Protein AF-A0AAU9TFB8-F1 (afdb_monomer_lite)

Secondary structure (DSSP, 8-state):
--HHHHHHHHHHTT-------HHHHHHHHH---B--HHHH-EEEEEEEEEESS---------EEEEEPPPHHHHHHHHHH--S--S--TTS--EEEEETTTEEEEEE-SBSEEEEEE-TTSTT--TT-EEEEEEEE-SSSEEEEEEGGGTTSEEEEEESS--------

Radius of gyration: 19.14 Å; chains: 1; bounding box: 58×32×62 Å

Sequence (168 aa):
MLYFINILLVFSILQTVVSLNYVEEECVNTYTDDLDNDFLIGTWYEIYKFTSVHLLPSHACTSIVITKPSRTEVQKYVDAYKLDNPFSFDDNPVLLERDGRWKGMILGRKTVKFF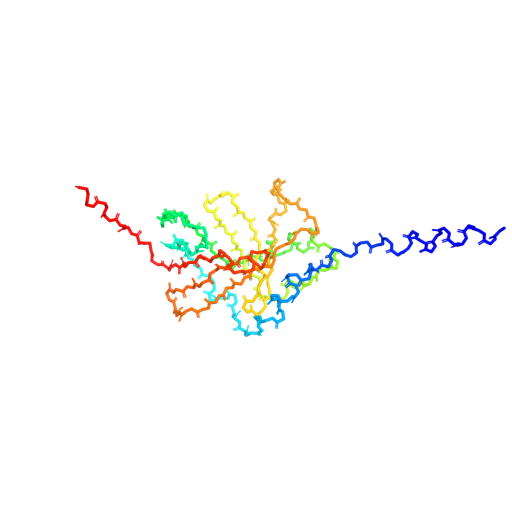IYDPDTTSYKPDFYGAKVYEKVNDDYILFQECNMRGHMKWLLSRKKIVQELKI

pLDDT: mean 83.82, std 17.13, range [35.12, 98.19]

InterPro domains:
  IPR012674 Calycin [SSF50814] (32-163)

Structure (mmCIF, N/CA/C/O backbone):
data_AF-A0AAU9TFB8-F1
#
_entry.id   AF-A0AAU9TFB8-F1
#
loop_
_atom_site.group_PDB
_atom_site.id
_atom_site.type_symbol
_atom_site.label_atom_id
_atom_site.label_alt_id
_atom_site.label_comp_id
_atom_site.label_asym_id
_atom_site.label_entity_id
_atom_site.label_seq_id
_atom_site.pdbx_PDB_ins_code
_atom_site.Cartn_x
_atom_site.Cartn_y
_atom_site.Cartn_z
_atom_site.occupancy
_atom_site.B_iso_or_equiv
_atom_site.auth_seq_id
_atom_site.auth_comp_id
_atom_site.auth_asym_id
_atom_site.auth_atom_id
_atom_site.pdbx_PDB_model_num
ATOM 1 N N . MET A 1 1 ? 43.896 -12.178 -26.719 1.00 50.62 1 MET A N 1
ATOM 2 C CA . MET A 1 1 ? 42.539 -11.735 -27.116 1.00 50.62 1 MET A CA 1
ATOM 3 C C . MET A 1 1 ? 41.391 -12.557 -26.504 1.00 50.62 1 MET A C 1
ATOM 5 O O . MET A 1 1 ? 40.274 -12.074 -26.537 1.00 50.62 1 MET A O 1
ATOM 9 N N . LEU A 1 2 ? 41.627 -13.739 -25.901 1.00 52.03 2 LEU A N 1
ATOM 10 C CA . LEU A 1 2 ? 40.574 -14.538 -25.230 1.00 52.03 2 LEU A CA 1
ATOM 11 C C . LEU A 1 2 ? 40.266 -14.139 -23.769 1.00 52.03 2 LEU A C 1
ATOM 13 O O . LEU A 1 2 ? 39.187 -14.432 -23.261 1.00 52.03 2 LEU A O 1
ATOM 17 N N . TYR A 1 3 ? 41.186 -13.452 -23.086 1.00 50.91 3 TYR A N 1
ATOM 18 C CA . TYR A 1 3 ? 41.005 -13.062 -21.679 1.00 50.91 3 TYR A CA 1
ATOM 19 C C . TYR A 1 3 ? 40.055 -11.867 -21.482 1.00 50.91 3 TYR A C 1
ATOM 21 O O . TYR A 1 3 ? 39.386 -11.782 -20.458 1.00 50.91 3 TYR A O 1
ATOM 29 N N . PHE A 1 4 ? 39.930 -10.984 -22.479 1.00 50.19 4 PHE A N 1
ATOM 30 C CA . PHE A 1 4 ? 39.037 -9.818 -22.407 1.00 50.19 4 PHE A CA 1
ATOM 31 C C . PHE A 1 4 ? 37.547 -10.195 -22.484 1.00 50.19 4 PHE A C 1
ATOM 33 O O . PHE A 1 4 ? 36.715 -9.538 -21.867 1.00 50.19 4 PHE A O 1
ATOM 40 N N . ILE A 1 5 ? 37.215 -11.284 -23.187 1.00 56.34 5 ILE A N 1
ATOM 41 C CA . ILE A 1 5 ? 35.833 -11.774 -23.328 1.00 56.34 5 ILE A CA 1
ATOM 42 C C . ILE A 1 5 ? 35.322 -12.365 -22.003 1.00 56.34 5 ILE A C 1
ATOM 44 O O . ILE A 1 5 ? 34.166 -12.164 -21.644 1.00 56.34 5 ILE A O 1
ATOM 48 N N . ASN A 1 6 ? 36.193 -13.026 -21.233 1.00 52.38 6 ASN A N 1
ATOM 49 C CA . ASN A 1 6 ? 35.824 -13.603 -19.937 1.00 52.38 6 ASN A CA 1
ATOM 50 C C . ASN A 1 6 ? 35.530 -12.532 -18.871 1.00 52.38 6 ASN A C 1
ATOM 52 O O . ASN A 1 6 ? 34.628 -12.713 -18.061 1.00 52.38 6 ASN A O 1
ATOM 56 N N . ILE A 1 7 ? 36.228 -11.392 -18.898 1.00 56.16 7 ILE A N 1
ATOM 57 C CA . ILE A 1 7 ? 35.971 -10.280 -17.966 1.00 56.16 7 ILE A CA 1
ATOM 58 C C . ILE A 1 7 ? 34.613 -9.621 -18.262 1.00 56.16 7 ILE A C 1
ATOM 60 O O . ILE A 1 7 ? 33.852 -9.347 -17.337 1.00 56.16 7 ILE A O 1
ATOM 64 N N . LEU A 1 8 ? 34.262 -9.431 -19.539 1.00 54.22 8 LEU A N 1
ATOM 65 C CA . LEU A 1 8 ? 32.954 -8.891 -19.944 1.00 54.22 8 LEU A CA 1
ATOM 66 C C . LEU A 1 8 ? 31.782 -9.819 -19.577 1.00 54.22 8 LEU A C 1
ATOM 68 O O . LEU A 1 8 ? 30.710 -9.330 -19.220 1.00 54.22 8 LEU A O 1
ATOM 72 N N . LEU A 1 9 ? 31.986 -11.140 -19.604 1.00 54.09 9 LEU A N 1
ATOM 73 C CA . LEU A 1 9 ? 30.993 -12.110 -19.131 1.00 54.09 9 LEU A CA 1
ATOM 74 C C . LEU A 1 9 ? 30.758 -11.999 -17.621 1.00 54.09 9 LEU A C 1
ATOM 76 O O . LEU A 1 9 ? 29.614 -11.982 -17.199 1.00 54.09 9 LEU A O 1
ATOM 80 N N . VAL A 1 10 ? 31.806 -11.827 -16.810 1.00 55.50 10 VAL A N 1
ATOM 81 C CA . VAL A 1 10 ? 31.662 -11.652 -15.350 1.00 55.50 10 VAL A CA 1
ATOM 82 C C . VAL A 1 10 ? 30.960 -10.333 -14.996 1.00 55.50 10 VAL A C 1
ATOM 84 O O . VAL A 1 10 ? 30.143 -10.306 -14.078 1.00 55.50 10 VAL A O 1
ATOM 87 N N . PHE A 1 11 ? 31.194 -9.254 -15.754 1.00 50.94 11 PHE A N 1
ATOM 88 C CA . PHE A 1 11 ? 30.473 -7.986 -15.565 1.00 50.94 11 PHE A CA 1
ATOM 89 C C . PHE A 1 11 ? 29.008 -8.027 -16.036 1.00 50.94 11 PHE A C 1
ATOM 91 O O . PHE A 1 11 ? 28.203 -7.240 -15.544 1.00 50.94 11 PHE A O 1
ATOM 98 N N . SER A 1 12 ? 28.630 -8.939 -16.940 1.00 49.12 12 SER A N 1
ATOM 99 C CA . SER A 1 12 ? 27.241 -9.063 -17.421 1.00 49.12 12 SER A CA 1
ATOM 100 C C . SER A 1 12 ? 26.337 -9.906 -16.513 1.00 49.12 12 SER A C 1
ATOM 102 O O . SER A 1 12 ? 25.121 -9.789 -16.614 1.00 49.12 12 SER A O 1
ATOM 104 N N . ILE A 1 13 ? 26.897 -10.670 -15.567 1.00 48.62 13 ILE A N 1
ATOM 105 C CA . ILE A 1 13 ? 26.122 -11.387 -14.526 1.00 48.62 13 ILE A CA 1
ATOM 106 C C . ILE A 1 13 ? 25.849 -10.501 -13.296 1.00 48.62 13 ILE A C 1
ATOM 108 O O . ILE A 1 13 ? 25.138 -10.899 -12.381 1.00 48.62 13 ILE A O 1
ATOM 112 N N . LEU A 1 14 ? 26.403 -9.285 -13.268 1.00 43.47 14 LEU A N 1
ATOM 113 C CA . LEU A 1 14 ? 26.211 -8.303 -12.198 1.00 43.47 14 LEU A CA 1
ATOM 114 C C . LEU A 1 14 ? 25.206 -7.209 -12.581 1.00 43.47 14 LEU A C 1
ATOM 116 O O . LEU A 1 14 ? 25.227 -6.123 -12.004 1.00 43.47 14 LEU A O 1
ATOM 120 N N . GLN A 1 15 ? 24.293 -7.480 -13.519 1.00 42.28 15 GLN A N 1
ATOM 121 C CA . GLN A 1 15 ? 23.021 -6.766 -13.489 1.00 42.28 15 GLN A CA 1
ATOM 122 C C . GLN A 1 15 ? 22.248 -7.308 -12.291 1.00 42.28 15 GLN A C 1
ATOM 124 O O . GLN A 1 15 ? 21.543 -8.308 -12.379 1.00 42.28 15 GLN A O 1
ATOM 129 N N . THR A 1 16 ? 22.457 -6.675 -11.139 1.00 39.97 16 THR A N 1
ATOM 130 C CA . THR A 1 16 ? 21.613 -6.823 -9.959 1.00 39.97 16 THR A CA 1
ATOM 131 C C . THR A 1 16 ? 20.207 -6.393 -10.345 1.00 39.97 16 THR A C 1
ATOM 133 O O . THR A 1 16 ? 19.835 -5.231 -10.204 1.00 39.97 16 THR A O 1
ATOM 136 N N . VAL A 1 17 ? 19.433 -7.335 -10.876 1.00 43.25 17 VAL A N 1
ATOM 137 C CA . VAL A 1 17 ? 17.982 -7.284 -10.789 1.00 43.25 17 VAL A CA 1
ATOM 138 C C . VAL A 1 17 ? 17.710 -7.246 -9.292 1.00 43.25 17 VAL A C 1
ATOM 140 O O . VAL A 1 17 ? 18.035 -8.199 -8.582 1.00 43.25 17 VAL A O 1
ATOM 143 N N . VAL A 1 18 ? 17.223 -6.114 -8.785 1.00 54.62 18 VAL A N 1
ATOM 144 C CA . VAL A 1 18 ? 16.745 -6.010 -7.403 1.00 54.62 18 VAL A CA 1
ATOM 145 C C . VAL A 1 18 ? 15.413 -6.754 -7.361 1.00 54.62 18 VAL A C 1
ATOM 147 O O . VAL A 1 18 ? 14.325 -6.183 -7.416 1.00 54.62 18 VAL A O 1
ATOM 150 N N . SER A 1 19 ? 15.531 -8.078 -7.390 1.00 66.25 19 SER A N 1
ATOM 151 C CA . SER A 1 19 ? 14.440 -9.009 -7.199 1.00 66.25 19 SER A CA 1
ATOM 152 C C . SER A 1 19 ? 14.025 -8.975 -5.737 1.00 66.25 19 SER A C 1
ATOM 154 O O . SER A 1 19 ? 14.835 -8.671 -4.855 1.00 66.25 19 SER A O 1
ATOM 156 N N . LEU A 1 20 ? 12.773 -9.344 -5.483 1.00 76.88 20 LEU A N 1
ATOM 157 C CA . LEU A 1 20 ? 12.311 -9.705 -4.149 1.00 76.88 20 LEU A CA 1
ATOM 158 C C . LEU A 1 20 ? 13.368 -10.570 -3.460 1.00 76.88 20 LEU A C 1
ATOM 160 O O . LEU A 1 20 ? 13.924 -11.489 -4.070 1.00 76.88 20 LEU A O 1
ATOM 164 N N . ASN A 1 21 ? 13.674 -10.268 -2.199 1.00 84.00 21 ASN A N 1
ATOM 165 C CA . ASN A 1 21 ? 14.501 -11.193 -1.438 1.00 84.00 21 ASN A CA 1
ATOM 166 C C . ASN A 1 21 ? 13.687 -12.464 -1.127 1.00 84.00 21 ASN A C 1
ATOM 168 O O . ASN A 1 21 ? 12.458 -12.445 -1.173 1.00 84.00 21 ASN A O 1
ATOM 172 N N . TYR A 1 22 ? 14.360 -13.555 -0.753 1.00 87.31 22 TYR A N 1
ATOM 173 C CA . TYR A 1 22 ? 13.705 -14.841 -0.471 1.00 87.31 22 TYR A CA 1
ATOM 174 C C . TYR A 1 22 ? 12.516 -14.729 0.505 1.00 87.31 22 TYR A C 1
ATOM 176 O O . TYR A 1 22 ? 11.499 -15.389 0.329 1.00 87.31 22 TYR A O 1
ATOM 184 N N . VAL A 1 23 ? 12.617 -13.863 1.521 1.00 88.12 23 VAL A N 1
ATOM 185 C CA . VAL A 1 23 ? 11.547 -13.661 2.513 1.00 88.12 23 VAL A CA 1
ATOM 186 C C . VAL A 1 23 ? 10.325 -13.001 1.884 1.00 88.12 23 VAL A C 1
ATOM 188 O O . VAL A 1 23 ? 9.189 -13.363 2.181 1.00 88.12 23 VAL A O 1
ATOM 191 N N . GLU A 1 24 ? 10.550 -12.006 1.035 1.00 88.88 24 GLU A N 1
ATOM 192 C CA . GLU A 1 24 ? 9.472 -11.310 0.341 1.00 88.88 24 GLU A CA 1
ATOM 193 C C . GLU A 1 24 ? 8.844 -12.193 -0.735 1.00 88.88 24 GLU A C 1
ATOM 195 O O . GLU A 1 24 ? 7.626 -12.190 -0.876 1.00 88.88 24 GLU A O 1
ATOM 200 N N . GLU A 1 25 ? 9.644 -12.991 -1.439 1.00 90.06 25 GLU A N 1
ATOM 201 C CA . GLU A 1 25 ? 9.162 -13.971 -2.411 1.00 90.06 25 GLU A CA 1
ATOM 202 C C . GLU A 1 25 ? 8.279 -15.034 -1.741 1.00 90.06 25 GLU A C 1
ATOM 204 O O . GLU A 1 25 ? 7.157 -15.282 -2.182 1.00 90.06 25 GLU A O 1
ATOM 209 N N . GLU A 1 26 ? 8.727 -15.601 -0.618 1.00 92.19 26 GLU A N 1
ATOM 210 C CA . GLU A 1 26 ? 7.931 -16.539 0.181 1.00 92.19 26 GLU A CA 1
ATOM 211 C C . GLU A 1 26 ? 6.619 -15.896 0.660 1.00 92.19 26 GLU A C 1
ATOM 213 O O . GLU A 1 26 ? 5.551 -16.505 0.569 1.00 92.19 26 GLU A O 1
ATOM 218 N N . CYS A 1 27 ? 6.666 -14.635 1.099 1.00 92.75 27 CYS A N 1
ATOM 219 C CA . CYS A 1 27 ? 5.482 -13.874 1.494 1.00 92.75 27 CYS A CA 1
ATOM 220 C C . CYS A 1 27 ? 4.493 -13.691 0.327 1.00 92.75 27 CYS A C 1
ATOM 222 O O . CYS A 1 27 ? 3.315 -14.021 0.461 1.00 92.75 27 CYS A O 1
ATOM 224 N N . VAL A 1 28 ? 4.964 -13.221 -0.833 1.00 91.75 28 VAL A N 1
ATOM 225 C CA . VAL A 1 28 ? 4.150 -13.027 -2.050 1.00 91.75 28 VAL A CA 1
ATOM 226 C C . VAL A 1 28 ? 3.507 -14.340 -2.507 1.00 91.75 28 VAL A C 1
ATOM 228 O O . VAL A 1 28 ? 2.350 -14.349 -2.928 1.00 91.75 28 VAL A O 1
ATOM 231 N N . ASN A 1 29 ? 4.232 -15.452 -2.387 1.00 92.38 29 ASN A N 1
ATOM 232 C CA . ASN A 1 29 ? 3.742 -16.780 -2.751 1.00 92.38 29 ASN A CA 1
ATOM 233 C C . ASN A 1 29 ? 2.777 -17.376 -1.716 1.00 92.38 29 ASN A C 1
ATOM 235 O O . ASN A 1 29 ? 1.963 -18.228 -2.064 1.00 92.38 29 ASN A O 1
ATOM 239 N N . THR A 1 30 ? 2.839 -16.928 -0.461 1.00 93.75 30 THR A N 1
ATOM 240 C CA . THR A 1 30 ? 1.935 -17.377 0.608 1.00 93.75 30 THR A CA 1
ATOM 241 C C . THR A 1 30 ? 0.576 -16.681 0.523 1.00 93.75 30 THR A C 1
ATOM 243 O O . THR A 1 30 ? -0.465 -17.326 0.621 1.00 93.75 30 THR A O 1
ATOM 246 N N . TYR A 1 31 ? 0.564 -15.362 0.325 1.00 92.31 31 TYR A N 1
ATOM 247 C CA . TYR A 1 31 ? -0.653 -14.544 0.344 1.00 92.31 31 TYR A CA 1
ATOM 248 C C . TYR A 1 31 ? -1.149 -14.283 -1.080 1.00 92.31 31 TYR A C 1
ATOM 250 O O . TYR A 1 31 ? -0.860 -13.249 -1.692 1.00 92.31 31 TYR A O 1
ATOM 258 N N . THR A 1 32 ? -1.890 -15.254 -1.611 1.00 92.88 32 THR A N 1
ATOM 259 C CA . THR A 1 32 ? -2.316 -15.267 -3.019 1.00 92.88 32 THR A CA 1
ATOM 260 C C . THR A 1 32 ? -3.758 -14.843 -3.256 1.00 92.88 32 THR A C 1
ATOM 262 O O . THR A 1 32 ? -4.116 -14.641 -4.415 1.00 92.88 32 THR A O 1
ATOM 265 N N . ASP A 1 33 ? -4.541 -14.667 -2.191 1.00 95.50 33 ASP A N 1
ATOM 266 C CA . ASP A 1 33 ? -5.935 -14.240 -2.279 1.00 95.50 33 ASP A CA 1
ATOM 267 C C . ASP A 1 33 ? -6.054 -12.859 -2.932 1.00 95.50 33 ASP A C 1
ATOM 269 O O . ASP A 1 33 ? -5.189 -11.995 -2.768 1.00 95.50 33 ASP A O 1
ATOM 273 N N . ASP A 1 34 ? -7.141 -12.634 -3.664 1.00 95.31 34 ASP A N 1
ATOM 274 C CA . ASP A 1 34 ? -7.421 -11.338 -4.274 1.00 95.31 34 ASP A CA 1
ATOM 275 C C . ASP A 1 34 ? -7.990 -10.353 -3.243 1.00 95.31 34 ASP A C 1
ATOM 277 O O . ASP A 1 34 ? -8.831 -10.689 -2.406 1.00 95.31 34 ASP A O 1
ATOM 281 N N . LEU A 1 35 ? -7.556 -9.096 -3.328 1.00 95.44 35 LEU A N 1
ATOM 282 C CA . LEU A 1 35 ? -8.097 -7.990 -2.546 1.00 95.44 35 LEU A CA 1
ATOM 283 C C . LEU A 1 35 ? -8.118 -6.731 -3.405 1.00 95.44 35 LEU A C 1
AT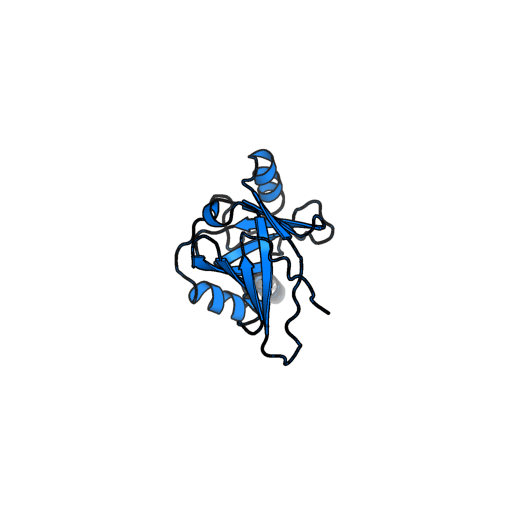OM 285 O O . LEU A 1 35 ? -7.067 -6.207 -3.755 1.00 95.44 35 LEU A O 1
ATOM 289 N N . ASP A 1 36 ? -9.294 -6.198 -3.713 1.00 95.19 36 ASP A N 1
ATOM 290 C CA . ASP A 1 36 ? -9.375 -4.951 -4.474 1.00 95.19 36 ASP A CA 1
ATOM 291 C C . ASP A 1 36 ? -8.806 -3.770 -3.663 1.00 95.19 36 ASP A C 1
ATOM 293 O O . ASP A 1 36 ? -9.136 -3.594 -2.488 1.00 95.19 36 ASP A O 1
ATOM 297 N N . ASN A 1 37 ? -7.971 -2.936 -4.285 1.00 97.06 37 ASN A N 1
ATOM 298 C CA . ASN A 1 37 ? -7.445 -1.726 -3.652 1.00 97.06 37 ASN A CA 1
ATOM 299 C C . ASN A 1 37 ? -8.546 -0.703 -3.343 1.00 97.06 37 ASN A C 1
ATOM 301 O O . ASN A 1 37 ? -8.379 0.092 -2.418 1.00 97.06 37 ASN A O 1
ATOM 305 N N . ASP A 1 38 ? -9.698 -0.768 -4.018 1.00 96.94 38 ASP A N 1
ATOM 306 C CA . ASP A 1 38 ? -10.859 0.063 -3.690 1.00 96.94 38 ASP A CA 1
ATOM 307 C C . ASP A 1 38 ? -11.361 -0.199 -2.254 1.00 96.94 38 ASP A C 1
ATOM 309 O O . ASP A 1 38 ? -11.844 0.718 -1.589 1.00 96.94 38 ASP A O 1
ATOM 313 N N . PHE A 1 39 ? -11.165 -1.409 -1.712 1.00 96.81 39 PHE A N 1
ATOM 314 C CA . PHE A 1 39 ? -11.459 -1.694 -0.304 1.00 96.81 39 PHE A CA 1
ATOM 315 C C . PHE A 1 39 ? -10.545 -0.915 0.652 1.00 96.81 39 PHE A C 1
ATOM 317 O O . PHE A 1 39 ? -10.969 -0.540 1.746 1.00 96.81 39 PHE A O 1
ATOM 324 N N . LEU A 1 40 ? -9.302 -0.640 0.258 1.00 97.25 40 LEU A N 1
ATOM 325 C CA . LEU A 1 40 ? -8.353 0.093 1.093 1.00 97.25 40 LEU A CA 1
ATOM 326 C C . LEU A 1 40 ? -8.685 1.587 1.171 1.00 97.25 40 LEU A C 1
ATOM 328 O O . LEU A 1 40 ? -8.239 2.240 2.110 1.00 97.25 40 LEU A O 1
ATOM 332 N N . ILE A 1 41 ? -9.481 2.128 0.244 1.00 97.81 41 ILE A N 1
ATOM 333 C CA . ILE A 1 41 ? -9.820 3.554 0.203 1.00 97.81 41 ILE A CA 1
ATOM 334 C C . ILE A 1 41 ? -10.522 3.992 1.499 1.00 97.81 41 ILE A C 1
ATOM 336 O O . ILE A 1 41 ? -11.405 3.313 2.035 1.00 97.81 41 ILE A O 1
ATOM 340 N N . GLY A 1 42 ? -10.121 5.158 2.002 1.00 96.69 42 GLY A N 1
ATOM 341 C CA . GLY A 1 42 ? -10.618 5.770 3.230 1.00 96.69 42 GLY A CA 1
ATOM 342 C C . GLY A 1 42 ? -9.518 5.988 4.264 1.00 96.69 42 GLY A C 1
ATOM 343 O O . GLY A 1 42 ? -8.327 5.917 3.967 1.00 96.69 42 GLY A O 1
ATOM 344 N N . THR A 1 43 ? -9.931 6.276 5.496 1.00 95.62 43 THR A N 1
ATOM 345 C CA . THR A 1 43 ? -9.012 6.498 6.615 1.00 95.62 43 THR A CA 1
ATOM 346 C C . THR A 1 43 ? -8.936 5.257 7.492 1.00 95.62 43 THR A C 1
ATOM 348 O O . THR A 1 43 ? -9.962 4.727 7.919 1.00 95.62 43 THR A O 1
ATOM 351 N N . TRP A 1 44 ? -7.713 4.841 7.795 1.00 95.19 44 TRP A N 1
ATOM 352 C CA . TRP A 1 44 ? -7.386 3.743 8.690 1.00 95.19 44 TRP A CA 1
ATOM 353 C C . TRP A 1 44 ? -6.584 4.255 9.880 1.00 95.19 44 TRP A C 1
ATOM 355 O O . TRP A 1 44 ? -5.702 5.101 9.738 1.00 95.19 44 TRP A O 1
ATOM 365 N N . TYR A 1 45 ? -6.877 3.720 11.056 1.00 92.06 45 TYR A N 1
ATOM 366 C CA . TYR A 1 45 ? -6.201 4.042 12.305 1.00 92.06 45 TYR A CA 1
ATOM 367 C C . TYR A 1 45 ? -5.487 2.804 12.830 1.00 92.06 45 TYR A C 1
ATOM 369 O O . TYR A 1 45 ? -6.105 1.747 12.947 1.00 92.06 45 TYR A O 1
ATOM 377 N N . GLU A 1 46 ? -4.210 2.939 13.173 1.00 90.81 46 GLU A N 1
ATOM 378 C CA . GLU A 1 46 ? -3.428 1.883 13.822 1.00 90.81 46 GLU A CA 1
ATOM 379 C C . GLU A 1 46 ? -3.893 1.691 15.272 1.00 90.81 46 GLU A C 1
ATOM 381 O O . GLU A 1 46 ? -3.528 2.443 16.163 1.00 90.81 46 GLU A O 1
ATOM 386 N N . ILE A 1 47 ? -4.723 0.688 15.554 1.00 88.56 47 ILE A N 1
ATOM 387 C CA . ILE A 1 47 ? -5.319 0.558 16.896 1.00 88.56 47 ILE A CA 1
ATOM 388 C C . ILE A 1 47 ? -4.564 -0.399 17.810 1.00 88.56 47 ILE A C 1
ATOM 390 O O . ILE A 1 47 ? -4.612 -0.239 19.030 1.00 88.56 47 ILE A O 1
ATOM 394 N N . TYR A 1 48 ? -3.872 -1.388 17.246 1.00 86.94 48 TYR A N 1
ATOM 395 C CA . TYR A 1 48 ? -3.141 -2.376 18.029 1.00 86.94 48 TYR A CA 1
ATOM 396 C C . TYR A 1 48 ? -1.942 -2.924 17.263 1.00 86.94 48 TYR A C 1
ATOM 398 O O . TYR A 1 48 ? -2.041 -3.194 16.066 1.00 86.94 48 TYR A O 1
ATOM 406 N N . LYS A 1 49 ? -0.830 -3.138 17.969 1.00 88.75 49 LYS A N 1
ATOM 407 C CA . LYS A 1 49 ? 0.393 -3.738 17.435 1.00 88.75 49 LYS A CA 1
ATOM 408 C C . LYS A 1 49 ? 0.629 -5.108 18.061 1.00 88.75 49 LYS A C 1
ATOM 410 O O . LYS A 1 49 ? 0.891 -5.204 19.256 1.00 88.75 49 LYS A O 1
ATOM 415 N N . PHE A 1 50 ? 0.612 -6.154 17.245 1.00 86.06 50 PHE A N 1
ATOM 416 C CA . PHE A 1 50 ? 1.064 -7.489 17.624 1.00 86.06 50 PHE A CA 1
ATOM 417 C C . PHE A 1 50 ? 2.569 -7.589 17.379 1.00 86.06 50 PHE A C 1
ATOM 419 O O . PHE A 1 50 ? 3.033 -7.332 16.269 1.00 86.06 50 PHE A O 1
ATOM 426 N N . THR A 1 51 ? 3.336 -7.941 18.407 1.00 84.44 51 THR A N 1
ATOM 427 C CA . THR A 1 51 ? 4.794 -8.092 18.328 1.00 84.44 51 THR A CA 1
ATOM 428 C C . THR A 1 51 ? 5.252 -9.254 19.203 1.00 84.44 51 THR A C 1
ATOM 430 O O . THR A 1 51 ? 4.710 -9.459 20.286 1.00 84.44 51 THR A O 1
ATOM 433 N N . SER A 1 52 ? 6.253 -10.015 18.752 1.00 72.94 52 SER A N 1
ATOM 434 C CA . SER A 1 52 ? 6.856 -11.106 19.538 1.00 72.94 52 SER A CA 1
ATOM 435 C C . SER A 1 52 ? 7.755 -10.609 20.677 1.00 72.94 52 SER A C 1
ATOM 437 O O . SER A 1 52 ? 8.073 -11.352 21.606 1.00 72.94 52 SER A O 1
ATOM 439 N N . VAL A 1 53 ? 8.182 -9.347 20.617 1.00 66.19 53 VAL A N 1
ATOM 440 C CA . VAL A 1 53 ? 8.905 -8.686 21.708 1.00 66.19 53 VAL A CA 1
ATOM 441 C C . VAL A 1 53 ? 7.882 -8.272 22.764 1.00 66.19 53 VAL A C 1
ATOM 443 O O . VAL A 1 53 ? 6.898 -7.633 22.400 1.00 66.19 53 VAL A O 1
ATOM 446 N N . HIS A 1 54 ? 8.115 -8.600 24.042 1.00 52.34 54 HIS A N 1
ATOM 447 C CA . HIS A 1 54 ? 7.274 -8.234 25.198 1.00 52.34 54 HIS A CA 1
ATOM 448 C C . HIS A 1 54 ? 7.307 -6.717 25.485 1.00 52.34 54 HIS A C 1
ATOM 450 O O . HIS A 1 54 ? 7.593 -6.270 26.593 1.00 52.34 54 HIS A O 1
ATOM 456 N N . LEU A 1 55 ? 7.074 -5.899 24.466 1.00 53.47 55 LEU A N 1
ATOM 457 C CA . LEU A 1 55 ? 6.818 -4.482 24.622 1.00 53.47 55 LEU A CA 1
ATOM 458 C C . LEU A 1 55 ? 5.334 -4.324 24.929 1.00 53.47 55 LEU A C 1
ATOM 460 O O . LEU A 1 55 ? 4.490 -4.972 24.308 1.00 53.47 55 LEU A O 1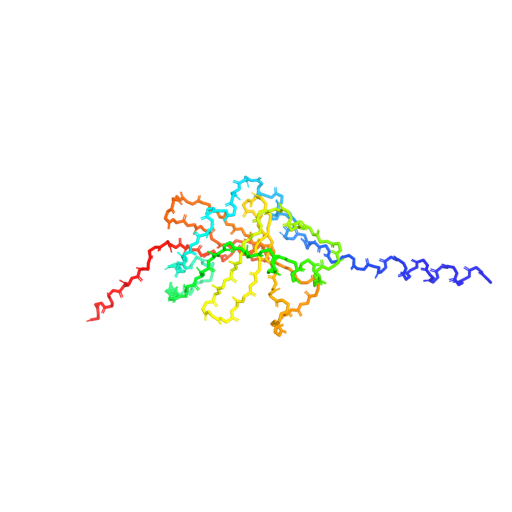
ATOM 464 N N . LEU A 1 56 ? 5.039 -3.474 25.913 1.00 53.03 56 LEU A N 1
ATOM 465 C CA . LEU A 1 56 ? 3.677 -3.092 26.265 1.00 53.03 56 LEU A CA 1
ATOM 466 C C . LEU A 1 56 ? 2.891 -2.740 24.990 1.00 53.03 56 LEU A C 1
ATOM 468 O O . LEU A 1 56 ? 3.467 -2.118 24.087 1.00 53.03 56 LEU A O 1
ATOM 472 N N . PRO A 1 57 ? 1.598 -3.104 24.906 1.00 51.44 57 PRO A N 1
ATOM 473 C CA . PRO A 1 57 ? 0.743 -2.671 23.811 1.00 51.44 57 PRO A CA 1
ATOM 474 C C . PRO A 1 57 ? 0.863 -1.155 23.667 1.00 51.44 57 PRO A C 1
ATOM 476 O O . PRO A 1 57 ? 0.519 -0.407 24.579 1.00 51.44 57 PRO A O 1
ATOM 479 N N . SER A 1 58 ? 1.416 -0.699 22.546 1.00 53.62 58 SER A N 1
ATOM 480 C CA . SER A 1 58 ? 1.470 0.724 22.233 1.00 53.62 58 SER A CA 1
ATOM 481 C C . SER A 1 58 ? 0.321 1.022 21.287 1.00 53.62 58 SER A C 1
ATOM 483 O O . SER A 1 58 ? 0.228 0.460 20.197 1.00 53.62 58 SER A O 1
ATOM 485 N N . HIS A 1 59 ? -0.581 1.890 21.730 1.00 55.47 59 HIS A N 1
ATOM 486 C CA . HIS A 1 59 ? -1.565 2.494 20.850 1.00 55.47 59 HIS A CA 1
ATOM 487 C C . HIS A 1 59 ? -0.866 3.625 20.095 1.00 55.47 59 HIS A C 1
ATOM 489 O O . HIS A 1 59 ? -0.405 4.591 20.704 1.00 55.47 59 HIS A O 1
ATOM 495 N N . ALA A 1 60 ? -0.754 3.498 18.776 1.00 60.47 60 ALA A N 1
ATOM 496 C CA . ALA A 1 60 ? -0.280 4.578 17.926 1.00 60.47 60 ALA A CA 1
ATOM 497 C C . ALA A 1 60 ? -1.505 5.287 17.350 1.00 60.47 60 ALA A C 1
ATOM 499 O O . ALA A 1 60 ? -2.218 4.729 16.535 1.00 60.47 60 ALA A O 1
ATOM 500 N N . CYS A 1 61 ? -1.773 6.535 17.733 1.00 68.19 61 CYS A N 1
ATOM 501 C CA . CYS A 1 61 ? -2.842 7.321 17.098 1.00 68.19 61 CYS A CA 1
ATOM 502 C C . CYS A 1 61 ? -2.423 7.839 15.709 1.00 68.19 61 CYS A C 1
ATOM 504 O O . CYS A 1 61 ? -2.647 9.003 15.386 1.00 68.19 61 CYS A O 1
ATOM 506 N N . THR A 1 62 ? -1.793 6.981 14.912 1.00 85.06 62 THR A N 1
ATOM 507 C CA . THR A 1 62 ? -1.372 7.264 13.547 1.00 85.06 62 THR A CA 1
ATOM 508 C C . THR A 1 62 ? -2.527 6.979 12.602 1.00 85.06 62 THR A C 1
ATOM 510 O O . THR A 1 62 ? -3.223 5.965 12.719 1.00 85.06 62 THR A O 1
ATOM 513 N N . SER A 1 63 ? -2.737 7.904 11.671 1.00 90.50 63 SER A N 1
ATOM 514 C CA . SER A 1 63 ? -3.743 7.776 10.625 1.00 90.50 63 SER A CA 1
ATOM 515 C C . SER A 1 63 ? -3.085 7.540 9.275 1.00 90.50 63 SER A C 1
ATOM 517 O O . SER A 1 63 ? -2.076 8.159 8.929 1.00 90.50 63 SER A O 1
ATOM 519 N N . ILE A 1 64 ? -3.690 6.640 8.515 1.00 94.75 64 ILE A N 1
ATOM 520 C CA . ILE A 1 64 ? -3.318 6.294 7.154 1.00 94.75 64 ILE A CA 1
ATOM 521 C C . ILE A 1 64 ? -4.516 6.653 6.285 1.00 94.75 64 ILE A C 1
ATOM 523 O O . ILE A 1 64 ? -5.598 6.093 6.447 1.00 94.75 64 ILE A O 1
ATOM 527 N N . VAL A 1 65 ? -4.335 7.608 5.387 1.00 96.31 65 VAL A N 1
ATOM 528 C CA . VAL A 1 65 ? -5.353 8.050 4.440 1.00 96.31 65 VAL A CA 1
ATOM 529 C C . VAL A 1 65 ? -5.027 7.433 3.093 1.00 96.31 65 VAL A C 1
ATOM 531 O O . VAL A 1 65 ? -3.928 7.620 2.574 1.00 96.31 65 VAL A O 1
ATOM 534 N N . ILE A 1 66 ? -5.975 6.679 2.541 1.00 97.69 66 ILE A N 1
ATOM 535 C CA . ILE A 1 66 ? -5.835 6.031 1.241 1.00 97.69 66 ILE A CA 1
ATOM 536 C C . ILE A 1 66 ? -6.873 6.602 0.281 1.00 97.69 66 ILE A C 1
ATOM 538 O O . ILE A 1 66 ? -8.071 6.598 0.573 1.00 97.69 66 ILE A O 1
ATOM 542 N N . THR A 1 67 ? -6.422 7.096 -0.867 1.00 97.81 67 THR A N 1
ATOM 543 C CA . THR A 1 67 ? -7.273 7.760 -1.861 1.00 97.81 67 THR A CA 1
ATOM 544 C C . THR A 1 67 ? -7.034 7.223 -3.264 1.00 97.81 67 THR A C 1
ATOM 546 O O . THR A 1 67 ? -6.004 6.617 -3.565 1.00 97.81 67 THR A O 1
ATOM 549 N N . LYS A 1 68 ? -8.006 7.455 -4.150 1.00 97.88 68 LYS A N 1
ATOM 550 C CA . LYS A 1 68 ? -7.856 7.148 -5.571 1.00 97.88 68 LYS A CA 1
ATOM 551 C C . LYS A 1 68 ? -6.967 8.216 -6.227 1.00 97.88 68 LYS A C 1
ATOM 553 O O . LYS A 1 68 ? -7.299 9.397 -6.106 1.00 97.88 68 LYS A O 1
ATOM 558 N N . PRO A 1 69 ? -5.867 7.845 -6.905 1.00 97.31 69 PRO A N 1
ATOM 559 C CA . PRO A 1 69 ? -5.014 8.803 -7.587 1.00 97.31 69 PRO A CA 1
ATOM 560 C C . PRO A 1 69 ? -5.737 9.439 -8.768 1.00 97.31 69 PRO A C 1
ATOM 562 O O . PRO A 1 69 ? -6.505 8.796 -9.489 1.00 97.31 69 PRO A O 1
ATOM 565 N N . SER A 1 70 ? -5.413 10.700 -9.026 1.00 96.94 70 SER A N 1
ATOM 566 C CA . SER A 1 70 ? -5.674 11.315 -10.324 1.00 96.94 70 SER A CA 1
ATOM 567 C C . SER A 1 70 ? -4.779 10.706 -11.412 1.00 96.94 70 SER A C 1
ATOM 569 O O . SER A 1 70 ? -3.701 10.173 -11.143 1.00 96.94 70 SER A O 1
ATOM 571 N N . ARG A 1 71 ? -5.178 10.843 -12.683 1.00 96.00 71 ARG A N 1
ATOM 572 C CA . ARG A 1 71 ? -4.361 10.387 -13.823 1.00 96.00 71 ARG A CA 1
ATOM 573 C C . ARG A 1 71 ? -2.972 11.033 -13.844 1.00 96.00 71 ARG A C 1
ATOM 575 O O . ARG A 1 71 ? -1.993 10.376 -14.176 1.00 96.00 71 ARG A O 1
ATOM 582 N N . THR A 1 72 ? -2.892 12.312 -13.486 1.00 96.44 72 THR A N 1
ATOM 583 C CA . THR A 1 72 ? -1.631 13.058 -13.378 1.00 96.44 72 THR A CA 1
ATOM 584 C C . THR A 1 72 ? -0.732 12.506 -12.280 1.00 96.44 72 THR A C 1
ATOM 586 O O . THR A 1 72 ? 0.476 12.420 -12.474 1.00 96.44 72 THR A O 1
ATOM 589 N N . GLU A 1 73 ? -1.310 12.086 -11.152 1.00 96.12 73 GLU A N 1
ATOM 590 C CA . GLU A 1 73 ? -0.545 11.432 -10.093 1.00 96.12 73 GLU A CA 1
ATOM 591 C C . GLU A 1 73 ? -0.037 10.071 -10.550 1.00 96.12 73 GLU A C 1
ATOM 593 O O . GLU A 1 73 ? 1.147 9.824 -10.398 1.00 96.12 73 GLU A O 1
ATOM 598 N N . VAL A 1 74 ? -0.857 9.224 -11.183 1.00 96.88 74 VAL A N 1
ATOM 599 C CA . VAL A 1 74 ? -0.365 7.940 -11.722 1.00 96.88 74 VAL A CA 1
ATOM 600 C C . VAL A 1 74 ? 0.791 8.159 -12.699 1.00 96.88 74 VAL A C 1
ATOM 602 O O . VAL A 1 74 ? 1.834 7.524 -12.559 1.00 96.88 74 VAL A O 1
ATOM 605 N N . GLN A 1 75 ? 0.648 9.104 -13.634 1.00 96.88 75 GLN A N 1
ATOM 606 C CA . GLN A 1 75 ? 1.681 9.370 -14.634 1.00 96.88 75 GLN A CA 1
ATOM 607 C C . GLN A 1 75 ? 3.012 9.785 -14.000 1.00 96.88 75 GLN A C 1
ATOM 609 O O . GLN A 1 75 ? 4.059 9.306 -14.420 1.00 96.88 75 GLN A O 1
ATOM 614 N N . LYS A 1 76 ? 2.981 10.601 -12.940 1.00 96.06 76 LYS A N 1
ATOM 615 C CA . LYS A 1 76 ? 4.187 10.975 -12.192 1.00 96.06 76 LYS A CA 1
ATOM 616 C C . LYS A 1 76 ? 4.957 9.749 -11.680 1.00 96.06 76 LYS A C 1
ATOM 618 O O . LYS A 1 76 ? 6.183 9.736 -11.747 1.00 96.06 76 LYS A O 1
ATOM 623 N N . TYR A 1 77 ? 4.267 8.730 -11.164 1.00 95.75 77 TYR A N 1
ATOM 624 C CA . TYR A 1 77 ? 4.931 7.515 -10.679 1.00 95.75 77 TYR A CA 1
ATOM 625 C C . TYR A 1 77 ? 5.425 6.642 -11.838 1.00 95.75 77 TYR A C 1
ATOM 627 O O . TYR A 1 77 ? 6.551 6.158 -11.772 1.00 95.75 77 TYR A O 1
ATOM 635 N N . VAL A 1 78 ? 4.641 6.502 -12.912 1.00 95.25 78 VAL A N 1
ATOM 636 C CA . VAL A 1 78 ? 5.054 5.794 -14.141 1.00 95.25 78 VAL A CA 1
ATOM 637 C C . VAL A 1 78 ? 6.344 6.393 -14.711 1.00 95.25 78 VAL A C 1
ATOM 639 O O . VAL A 1 78 ? 7.269 5.669 -15.075 1.00 95.25 78 VAL A O 1
ATOM 642 N N . ASP A 1 79 ? 6.440 7.722 -14.741 1.00 94.62 79 ASP A N 1
ATOM 643 C CA . ASP A 1 79 ? 7.613 8.427 -15.254 1.00 94.62 79 ASP A CA 1
ATOM 644 C C . ASP A 1 79 ? 8.839 8.283 -14.340 1.00 94.62 79 ASP A C 1
ATOM 646 O O . ASP A 1 79 ? 9.970 8.388 -14.814 1.00 94.62 79 ASP A O 1
ATOM 650 N N . ALA A 1 80 ? 8.644 8.046 -13.043 1.00 93.81 80 ALA A N 1
ATOM 651 C CA . ALA A 1 80 ? 9.723 7.888 -12.071 1.00 93.81 80 ALA A CA 1
ATOM 652 C C . ALA A 1 80 ? 10.248 6.438 -12.012 1.00 93.81 80 ALA A C 1
ATOM 654 O O . ALA A 1 80 ? 11.455 6.198 -12.065 1.00 93.81 80 ALA A O 1
ATOM 655 N N . TYR A 1 81 ? 9.343 5.461 -11.974 1.00 92.06 81 TYR A N 1
ATOM 656 C CA . TYR A 1 81 ? 9.633 4.039 -11.777 1.00 92.06 81 TYR A CA 1
ATOM 657 C C . TYR A 1 81 ? 9.747 3.288 -13.113 1.00 92.06 81 TYR A C 1
ATOM 659 O O . TYR A 1 81 ? 8.922 2.444 -13.448 1.00 92.06 81 TYR A O 1
ATOM 667 N N . LYS A 1 82 ? 10.794 3.598 -13.888 1.00 84.31 82 LYS A N 1
ATOM 668 C CA . LYS A 1 82 ? 11.017 3.033 -15.240 1.00 84.31 82 LYS A CA 1
ATOM 669 C C . LYS A 1 82 ? 11.717 1.671 -15.271 1.00 84.31 82 LYS A C 1
ATOM 671 O O . LYS A 1 82 ? 11.953 1.135 -16.353 1.00 84.31 82 LYS A O 1
ATOM 676 N N . LEU A 1 83 ? 12.145 1.169 -14.117 1.00 81.19 83 LEU A N 1
ATOM 677 C CA . LEU A 1 83 ? 12.835 -0.115 -14.012 1.00 81.19 83 LEU A CA 1
ATOM 678 C C . LEU A 1 83 ? 11.838 -1.272 -14.120 1.00 81.19 83 LEU A C 1
ATOM 680 O O . LEU A 1 83 ? 10.644 -1.088 -13.878 1.00 81.19 83 LEU A O 1
ATOM 684 N N . ASP A 1 84 ? 12.340 -2.456 -14.469 1.00 82.12 84 ASP A N 1
ATOM 685 C CA . ASP A 1 84 ? 11.539 -3.677 -14.424 1.00 82.12 84 ASP A CA 1
ATOM 686 C C . ASP A 1 84 ? 11.217 -3.997 -12.960 1.00 82.12 84 ASP A C 1
ATOM 688 O O . ASP A 1 84 ? 12.115 -4.230 -12.147 1.00 82.12 84 ASP A O 1
ATOM 692 N N . ASN A 1 85 ? 9.938 -3.897 -12.612 1.00 85.81 85 ASN A N 1
ATOM 693 C CA . ASN A 1 85 ? 9.442 -3.975 -11.246 1.00 85.81 85 ASN A CA 1
ATOM 694 C C . ASN A 1 85 ? 8.388 -5.087 -11.145 1.00 85.81 85 ASN A C 1
ATOM 696 O O . ASN A 1 85 ? 7.640 -5.314 -12.094 1.00 85.81 85 ASN A O 1
ATOM 700 N N . PRO A 1 86 ? 8.239 -5.741 -9.979 1.00 87.94 86 PRO A N 1
ATOM 701 C CA . PRO A 1 86 ? 7.289 -6.843 -9.796 1.00 87.94 86 PRO A CA 1
ATOM 702 C C . PRO A 1 86 ? 5.813 -6.398 -9.705 1.00 87.94 86 PRO A C 1
ATOM 704 O O . PRO A 1 86 ? 4.952 -7.184 -9.309 1.00 87.94 86 PRO A O 1
ATOM 707 N N . PHE A 1 87 ? 5.506 -5.141 -10.031 1.00 90.00 87 PHE A N 1
ATOM 708 C CA . PHE A 1 87 ? 4.184 -4.529 -9.920 1.00 90.00 87 PHE A CA 1
ATOM 709 C C . PHE A 1 87 ? 3.807 -3.790 -11.205 1.00 90.00 87 PHE A C 1
ATOM 711 O O . PHE A 1 87 ? 4.674 -3.301 -11.926 1.00 90.00 87 PHE A O 1
ATOM 718 N N . SER A 1 88 ? 2.503 -3.647 -11.454 1.00 92.88 88 SER A N 1
ATOM 719 C CA . SER A 1 88 ? 1.982 -2.849 -12.565 1.00 92.88 88 SER A CA 1
ATOM 720 C C . SER A 1 88 ? 1.171 -1.651 -12.077 1.00 92.88 88 SER A C 1
ATOM 722 O O . SER A 1 88 ? 0.367 -1.756 -11.150 1.00 92.88 88 SER A O 1
ATOM 724 N N . PHE A 1 89 ? 1.331 -0.513 -12.755 1.00 94.06 89 PHE A N 1
ATOM 725 C CA . PHE A 1 89 ? 0.495 0.677 -12.566 1.00 94.06 89 PHE A CA 1
ATOM 726 C C . PHE A 1 89 ? -0.945 0.493 -13.063 1.00 94.06 89 PHE A C 1
ATOM 728 O O . PHE A 1 89 ? -1.814 1.285 -12.705 1.00 94.06 89 PHE A O 1
ATOM 735 N N . ASP A 1 90 ? -1.217 -0.574 -13.818 1.00 92.62 90 ASP A N 1
ATOM 736 C CA . ASP A 1 90 ? -2.567 -0.956 -14.243 1.00 92.62 90 ASP A CA 1
ATOM 737 C C . ASP A 1 90 ? -3.316 -1.776 -13.170 1.00 92.62 90 ASP A C 1
ATOM 739 O O . ASP A 1 90 ? -4.493 -2.108 -13.333 1.00 92.62 90 ASP A O 1
ATOM 743 N N . ASP A 1 91 ? -2.667 -2.108 -12.048 1.00 92.25 91 ASP A N 1
ATOM 744 C CA . ASP A 1 91 ? -3.232 -2.935 -10.973 1.00 92.25 91 ASP A CA 1
ATOM 745 C C . ASP A 1 91 ? -3.996 -2.122 -9.921 1.00 92.25 91 ASP A C 1
ATOM 747 O O . ASP A 1 91 ? -3.731 -2.229 -8.723 1.00 92.25 91 ASP A O 1
ATOM 751 N N . ASN A 1 92 ? -4.955 -1.313 -10.383 1.00 94.50 92 ASN A N 1
ATOM 752 C CA . ASN A 1 92 ? -5.805 -0.439 -9.563 1.00 94.50 92 ASN A CA 1
ATOM 753 C C . ASN A 1 92 ? -5.014 0.342 -8.484 1.00 94.50 92 ASN A C 1
ATOM 755 O O . ASN A 1 92 ? -5.185 0.084 -7.292 1.00 94.50 92 ASN A O 1
ATOM 759 N N . PRO A 1 93 ? -4.110 1.261 -8.860 1.00 97.12 93 PRO A N 1
ATOM 760 C CA . PRO A 1 93 ? -3.261 1.962 -7.901 1.00 97.12 93 PRO A CA 1
ATOM 761 C C . PRO A 1 93 ? -4.078 2.809 -6.920 1.00 97.12 93 PRO A C 1
ATOM 763 O O . PRO A 1 93 ? -5.036 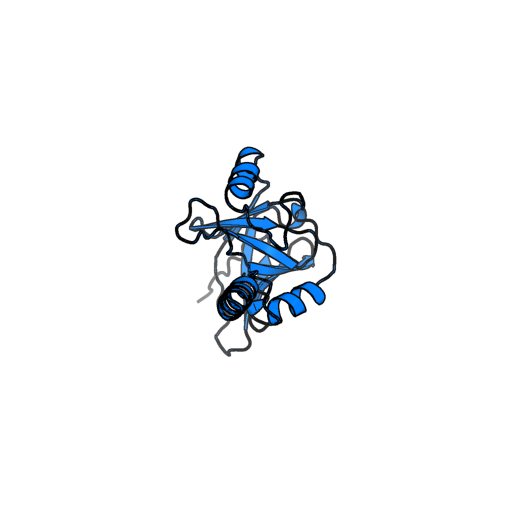3.476 -7.312 1.00 97.12 93 PRO A O 1
ATOM 766 N N . VAL A 1 94 ? -3.638 2.869 -5.661 1.00 98.19 94 VAL A N 1
ATOM 767 C CA . VAL A 1 94 ? -4.156 3.817 -4.656 1.00 98.19 94 VAL A CA 1
ATOM 768 C C . VAL A 1 94 ? -3.021 4.594 -3.999 1.00 98.19 94 VAL A C 1
ATOM 770 O O . VAL A 1 94 ? -1.918 4.078 -3.833 1.00 98.19 94 VAL A O 1
ATOM 773 N N . LEU A 1 95 ? -3.266 5.849 -3.630 1.00 97.56 95 LEU A N 1
ATOM 774 C CA . LEU A 1 95 ? -2.295 6.673 -2.911 1.00 97.56 95 LEU A CA 1
ATOM 775 C C . LEU A 1 95 ? -2.450 6.463 -1.421 1.00 97.56 95 LEU A C 1
ATOM 777 O O . LEU A 1 95 ? -3.567 6.444 -0.922 1.00 97.56 95 LEU A O 1
ATOM 781 N N . LEU A 1 96 ? -1.330 6.359 -0.720 1.00 96.56 96 LEU A N 1
ATOM 782 C CA . LEU A 1 96 ? -1.270 6.314 0.729 1.00 96.56 96 LEU A CA 1
ATOM 783 C C . LEU A 1 96 ? -0.570 7.566 1.239 1.00 96.56 96 LEU A C 1
ATOM 785 O O . LEU A 1 96 ? 0.526 7.899 0.792 1.00 96.56 96 LEU A O 1
ATOM 789 N N . GLU A 1 97 ? -1.176 8.197 2.235 1.00 95.12 97 GLU A N 1
ATOM 790 C CA . GLU A 1 97 ? -0.572 9.235 3.056 1.00 95.12 97 GLU A CA 1
ATOM 791 C C . GLU A 1 97 ? -0.660 8.826 4.528 1.00 95.12 97 GLU A C 1
ATOM 793 O O . GLU A 1 97 ? -1.739 8.544 5.045 1.00 95.12 97 GLU A O 1
ATOM 798 N N . ARG A 1 98 ? 0.473 8.784 5.225 1.00 90.44 98 ARG A N 1
ATOM 799 C CA . ARG A 1 98 ? 0.535 8.466 6.655 1.00 90.44 98 ARG A CA 1
ATOM 800 C C . ARG A 1 98 ? 1.040 9.672 7.434 1.00 90.44 98 ARG A C 1
ATOM 802 O O . ARG A 1 98 ? 2.150 10.159 7.194 1.00 90.44 98 ARG A O 1
ATOM 809 N N . ASP A 1 99 ? 0.201 10.137 8.357 1.00 82.25 99 ASP A N 1
ATOM 810 C CA . ASP A 1 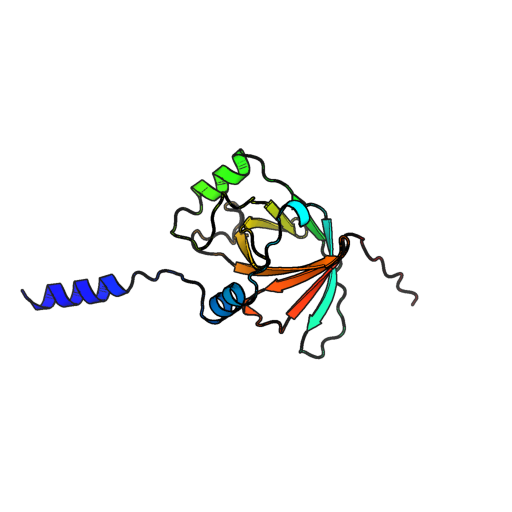99 ? 0.426 11.295 9.235 1.00 82.25 99 ASP A CA 1
ATOM 811 C C . ASP A 1 99 ? 0.905 12.574 8.510 1.00 82.25 99 ASP A C 1
ATOM 813 O O . ASP A 1 99 ? 1.646 13.374 9.083 1.00 82.25 99 ASP A O 1
ATOM 817 N N . GLY A 1 100 ? 0.551 12.753 7.231 1.00 76.12 100 GLY A N 1
ATOM 818 C CA . GLY A 1 100 ? 0.998 13.886 6.409 1.00 76.12 100 GLY A CA 1
ATOM 819 C C . GLY A 1 100 ? 2.501 13.933 6.112 1.00 76.12 100 GLY A C 1
ATOM 820 O O . GLY A 1 100 ? 2.996 14.936 5.605 1.00 76.12 100 GLY A O 1
ATOM 821 N N . ARG A 1 101 ? 3.254 12.878 6.454 1.00 77.00 101 ARG A N 1
ATOM 822 C CA . ARG A 1 101 ? 4.723 12.832 6.320 1.00 77.00 101 ARG A CA 1
ATOM 823 C C . ARG A 1 101 ? 5.200 11.812 5.302 1.00 77.00 101 ARG A C 1
ATOM 825 O O . ARG A 1 101 ? 6.221 12.026 4.658 1.00 77.00 101 ARG A O 1
ATOM 832 N N . TRP A 1 102 ? 4.482 10.702 5.179 1.00 85.12 102 TRP A N 1
ATOM 833 C CA . TRP A 1 102 ? 4.853 9.607 4.295 1.00 85.12 102 TRP A CA 1
ATOM 834 C C . TRP A 1 102 ? 3.809 9.477 3.206 1.00 85.12 102 TRP A C 1
ATOM 836 O O . TRP A 1 102 ? 2.680 9.091 3.496 1.00 85.12 102 TRP A O 1
ATOM 846 N N . LYS A 1 103 ? 4.195 9.789 1.971 1.00 93.50 103 LYS A N 1
ATOM 847 C CA . LYS A 1 103 ? 3.344 9.631 0.795 1.00 93.50 103 LYS A CA 1
ATOM 848 C C . LYS A 1 103 ? 3.917 8.558 -0.123 1.00 93.50 103 LYS A C 1
ATOM 850 O O . LYS A 1 103 ? 5.136 8.444 -0.267 1.00 93.50 103 LYS A O 1
ATOM 855 N N . GLY A 1 104 ? 3.040 7.771 -0.722 1.00 95.94 104 GLY A N 1
ATOM 856 C CA . GLY A 1 104 ? 3.414 6.763 -1.701 1.00 95.94 104 GLY A CA 1
ATOM 857 C C . GLY A 1 104 ? 2.206 6.156 -2.392 1.00 95.94 104 GLY A C 1
ATOM 858 O O . GLY A 1 104 ? 1.074 6.598 -2.196 1.00 95.94 104 GLY A O 1
ATOM 859 N N . MET A 1 105 ? 2.454 5.126 -3.188 1.00 97.44 105 MET A N 1
ATOM 860 C CA . MET A 1 105 ? 1.438 4.414 -3.954 1.00 97.44 105 MET A CA 1
ATOM 861 C C . MET A 1 105 ? 1.451 2.931 -3.596 1.00 97.44 105 MET A C 1
ATOM 863 O O . MET A 1 105 ? 2.515 2.335 -3.436 1.00 97.44 105 MET A O 1
ATOM 867 N N . ILE A 1 106 ? 0.261 2.355 -3.452 1.00 97.69 106 ILE A N 1
ATOM 868 C CA . ILE A 1 106 ? 0.020 0.927 -3.251 1.00 97.69 106 ILE A CA 1
ATOM 869 C C . ILE A 1 106 ? -0.453 0.337 -4.579 1.00 97.69 106 ILE A C 1
ATOM 871 O O . ILE A 1 106 ? -1.345 0.889 -5.226 1.00 97.69 106 ILE A O 1
ATOM 875 N N . LEU A 1 107 ? 0.150 -0.785 -4.965 1.00 96.56 107 LEU A N 1
ATOM 876 C CA . LEU A 1 107 ? -0.023 -1.452 -6.252 1.00 96.56 107 LEU A CA 1
ATOM 877 C C . LEU A 1 107 ? -0.240 -2.956 -6.058 1.00 96.56 107 LEU A C 1
ATOM 879 O O . LEU A 1 107 ? 0.229 -3.545 -5.080 1.00 96.56 107 LEU A O 1
ATOM 883 N N . GLY A 1 108 ? -0.905 -3.587 -7.023 1.00 94.62 108 GLY A N 1
ATOM 884 C CA . GLY A 1 108 ? -1.142 -5.030 -7.056 1.00 94.62 108 GLY A CA 1
ATOM 885 C C . GLY A 1 108 ? -2.574 -5.413 -6.683 1.00 94.62 108 GLY A C 1
ATOM 886 O O . GLY A 1 108 ? -3.301 -4.651 -6.045 1.00 94.62 108 GLY A O 1
ATOM 887 N N . ARG A 1 109 ? -2.982 -6.624 -7.079 1.00 93.50 109 ARG A N 1
ATOM 888 C CA . ARG A 1 109 ? -4.369 -7.127 -6.955 1.00 93.50 109 ARG A CA 1
ATOM 889 C C . ARG A 1 109 ? -4.580 -8.142 -5.831 1.00 93.50 109 ARG A C 1
ATOM 891 O O . ARG A 1 109 ? -5.701 -8.317 -5.379 1.00 93.50 109 ARG A O 1
ATOM 898 N N . LYS A 1 110 ? -3.501 -8.732 -5.321 1.00 95.31 110 LYS A N 1
ATOM 899 C CA . LYS A 1 110 ? -3.533 -9.740 -4.249 1.00 95.31 110 LYS A CA 1
ATOM 900 C C . LYS A 1 110 ? -3.531 -9.109 -2.860 1.00 95.31 110 LYS A C 1
ATOM 902 O O . LYS A 1 110 ? -3.284 -7.919 -2.741 1.00 95.31 110 LYS A O 1
ATOM 907 N N . THR A 1 111 ? -3.743 -9.881 -1.802 1.00 96.56 111 THR A N 1
ATOM 908 C CA . THR A 1 111 ? -3.562 -9.464 -0.400 1.00 96.56 111 THR A CA 1
ATOM 909 C C . THR A 1 111 ? -2.174 -8.865 -0.162 1.00 96.56 111 THR A C 1
ATOM 911 O O . THR A 1 111 ? -2.039 -7.895 0.587 1.00 96.56 111 THR A O 1
ATOM 914 N N . VAL A 1 112 ? -1.141 -9.398 -0.827 1.00 96.75 112 VAL A N 1
ATOM 915 C CA . VAL A 1 112 ? 0.165 -8.733 -0.909 1.00 96.75 112 VAL A CA 1
ATOM 916 C C . VAL A 1 112 ? 0.127 -7.627 -1.949 1.00 96.75 112 VAL A C 1
ATOM 918 O O . VAL A 1 112 ? -0.224 -7.837 -3.110 1.00 96.75 112 VAL A O 1
ATOM 921 N N . LYS A 1 113 ? 0.546 -6.447 -1.508 1.00 96.69 113 LYS A N 1
ATOM 922 C CA . LYS A 1 113 ? 0.670 -5.228 -2.289 1.00 96.69 113 LYS A CA 1
ATOM 923 C C . LYS A 1 113 ? 2.104 -4.735 -2.275 1.00 96.69 113 LYS A C 1
ATOM 925 O O . LYS A 1 113 ? 2.835 -4.929 -1.302 1.00 96.69 113 LYS A O 1
ATOM 930 N N . PHE A 1 114 ? 2.468 -4.013 -3.321 1.00 95.62 114 PHE A N 1
ATOM 931 C CA . PHE A 1 114 ? 3.729 -3.295 -3.398 1.00 95.62 114 PHE A CA 1
ATOM 932 C C . PHE A 1 114 ? 3.499 -1.837 -3.039 1.00 95.62 114 PHE A C 1
ATOM 934 O O . PHE A 1 114 ? 2.596 -1.196 -3.568 1.00 95.62 114 PHE A O 1
ATOM 941 N N . PHE A 1 115 ? 4.311 -1.321 -2.126 1.00 95.19 115 PHE A N 1
ATOM 942 C CA . PHE A 1 115 ? 4.341 0.089 -1.784 1.00 95.19 115 PHE A CA 1
ATOM 943 C C . PHE A 1 115 ? 5.591 0.734 -2.365 1.00 95.19 115 PHE A C 1
ATOM 945 O O . PHE A 1 115 ? 6.700 0.267 -2.110 1.00 95.19 115 PHE A O 1
ATOM 952 N N . ILE A 1 116 ? 5.402 1.838 -3.076 1.00 95.12 116 ILE A N 1
ATOM 953 C CA . ILE A 1 116 ? 6.472 2.683 -3.601 1.00 95.12 116 ILE A CA 1
ATOM 954 C C . ILE A 1 116 ? 6.337 4.101 -3.057 1.00 95.12 116 ILE A C 1
ATOM 956 O O . ILE A 1 116 ? 5.231 4.571 -2.786 1.00 95.12 116 ILE A O 1
ATOM 960 N N . TYR A 1 117 ? 7.464 4.779 -2.874 1.00 94.88 117 TYR A N 1
ATOM 961 C CA . TYR A 1 117 ? 7.498 6.123 -2.305 1.00 94.88 117 TYR A CA 1
ATOM 962 C C . TYR A 1 117 ? 7.119 7.175 -3.339 1.00 94.88 117 TYR A C 1
ATOM 964 O O . TYR A 1 117 ? 7.337 7.009 -4.537 1.00 94.88 117 TYR A O 1
ATOM 972 N N . ASP A 1 118 ? 6.561 8.285 -2.866 1.00 95.19 118 ASP A N 1
ATOM 973 C CA . ASP A 1 118 ? 6.308 9.429 -3.729 1.00 95.19 118 ASP A CA 1
ATOM 974 C C . ASP A 1 118 ? 7.646 9.981 -4.286 1.00 95.19 118 ASP A C 1
ATOM 976 O O . ASP A 1 118 ? 8.547 10.269 -3.487 1.00 95.19 118 ASP A O 1
ATOM 980 N N . PRO A 1 119 ? 7.782 10.143 -5.621 1.00 94.06 119 PRO A N 1
ATOM 981 C CA . PRO A 1 119 ? 9.000 10.638 -6.272 1.00 94.06 119 PRO A CA 1
ATOM 982 C C . PRO A 1 119 ? 9.535 11.989 -5.780 1.00 94.06 119 PRO A C 1
ATOM 984 O O . PRO A 1 119 ? 10.724 12.259 -5.931 1.00 94.06 119 PRO A O 1
ATOM 987 N N . ASP A 1 120 ? 8.690 12.827 -5.175 1.00 92.25 120 ASP A N 1
ATOM 988 C CA . ASP A 1 120 ? 9.087 14.148 -4.669 1.00 92.25 120 ASP A CA 1
ATOM 989 C C . ASP A 1 120 ? 9.628 14.083 -3.228 1.00 92.25 120 ASP A C 1
ATOM 991 O O . ASP A 1 120 ? 10.023 15.098 -2.651 1.00 92.25 120 ASP A O 1
ATOM 995 N N . THR A 1 121 ? 9.633 12.901 -2.605 1.00 87.62 121 THR A N 1
ATOM 996 C CA . THR A 1 121 ? 10.124 12.718 -1.233 1.00 87.62 121 THR A CA 1
ATOM 997 C C . THR A 1 121 ? 11.619 12.418 -1.200 1.00 87.62 121 THR A C 1
ATOM 999 O O . THR A 1 121 ? 12.180 11.795 -2.096 1.00 87.62 121 THR A O 1
ATOM 1002 N N . THR A 1 122 ? 12.283 12.770 -0.098 1.00 83.81 122 THR A N 1
ATOM 1003 C CA . THR A 1 122 ? 13.712 12.463 0.115 1.00 83.81 122 THR A CA 1
ATOM 1004 C C . THR A 1 122 ? 14.020 10.967 0.224 1.00 83.81 122 THR A C 1
ATOM 1006 O O . THR A 1 122 ? 15.181 10.575 0.154 1.00 83.81 122 THR A O 1
ATOM 1009 N N . SER A 1 123 ? 12.996 10.132 0.422 1.00 81.88 123 SER A N 1
ATOM 1010 C CA . SER A 1 123 ? 13.123 8.672 0.522 1.00 81.88 123 SER A CA 1
ATOM 1011 C C . SER A 1 123 ? 12.987 7.965 -0.830 1.00 81.88 123 SER A C 1
ATOM 1013 O O . SER A 1 123 ? 13.156 6.748 -0.891 1.00 81.88 123 SER A O 1
ATOM 1015 N N . TYR A 1 124 ? 12.678 8.700 -1.903 1.00 86.19 124 TYR A N 1
ATOM 1016 C CA . TYR A 1 124 ? 12.507 8.133 -3.232 1.00 86.19 124 TYR A CA 1
ATOM 1017 C C . TYR A 1 124 ? 13.804 7.520 -3.765 1.00 86.19 124 TYR A C 1
ATOM 1019 O O . TYR A 1 124 ? 14.871 8.140 -3.757 1.00 86.19 124 TYR A O 1
ATOM 1027 N N . LYS A 1 125 ? 13.669 6.306 -4.300 1.00 85.38 125 LYS A N 1
ATOM 1028 C CA . LYS A 1 125 ? 14.625 5.689 -5.215 1.00 85.38 125 LYS A CA 1
ATOM 1029 C C . LYS A 1 125 ? 13.851 4.907 -6.283 1.00 85.38 125 LYS A C 1
ATOM 1031 O O . LYS A 1 125 ? 12.836 4.294 -5.942 1.00 85.38 125 LYS A O 1
ATOM 1036 N N . PRO A 1 126 ? 14.318 4.907 -7.544 1.00 82.25 126 PRO A N 1
ATOM 1037 C CA . PRO A 1 126 ? 13.600 4.306 -8.674 1.00 82.25 126 PRO A CA 1
ATOM 1038 C C . PRO A 1 126 ? 13.440 2.781 -8.577 1.00 82.25 126 PRO A C 1
ATOM 1040 O O . PRO A 1 126 ? 12.591 2.213 -9.258 1.00 82.25 126 PRO A O 1
ATOM 1043 N N . ASP A 1 127 ? 14.261 2.123 -7.760 1.00 80.94 127 ASP A N 1
ATOM 1044 C CA . ASP A 1 127 ? 14.305 0.678 -7.522 1.00 80.94 127 ASP A CA 1
ATOM 1045 C C . ASP A 1 127 ? 13.763 0.276 -6.141 1.00 80.94 127 ASP A C 1
ATOM 1047 O O . ASP A 1 127 ? 13.772 -0.902 -5.790 1.00 80.94 127 ASP A O 1
ATOM 1051 N N . PHE A 1 128 ? 13.309 1.238 -5.332 1.00 85.88 128 PHE A N 1
ATOM 1052 C CA . PHE A 1 128 ? 12.899 0.967 -3.959 1.00 85.88 128 PHE A CA 1
ATOM 1053 C C . PHE A 1 128 ? 11.386 0.806 -3.842 1.00 85.88 128 PHE A C 1
ATOM 1055 O O . PHE A 1 128 ? 10.613 1.751 -4.031 1.00 85.88 128 PHE A O 1
ATOM 1062 N N . TYR A 1 129 ? 10.991 -0.405 -3.466 1.00 90.50 129 TYR A N 1
ATOM 1063 C CA . TYR A 1 129 ? 9.627 -0.806 -3.158 1.00 90.50 129 TYR A CA 1
ATOM 1064 C C . TYR A 1 129 ? 9.613 -1.681 -1.900 1.00 90.50 129 TYR A C 1
ATOM 1066 O O . TYR A 1 129 ? 10.641 -2.212 -1.486 1.00 90.50 129 TYR A O 1
ATOM 1074 N N . GLY A 1 130 ? 8.444 -1.835 -1.281 1.00 91.81 130 GLY A N 1
ATOM 1075 C CA . GLY A 1 130 ? 8.243 -2.754 -0.161 1.00 91.81 130 GLY A CA 1
ATOM 1076 C C . GLY A 1 130 ? 7.015 -3.631 -0.362 1.00 91.81 130 GLY A C 1
ATOM 1077 O O . GLY A 1 130 ? 5.941 -3.118 -0.677 1.00 91.81 130 GLY A O 1
ATOM 1078 N N . ALA A 1 131 ? 7.156 -4.939 -0.143 1.00 94.81 131 ALA A N 1
ATOM 1079 C CA . ALA A 1 131 ? 6.034 -5.874 -0.139 1.00 94.81 131 ALA A CA 1
ATOM 1080 C C . ALA A 1 131 ? 5.309 -5.849 1.219 1.00 94.81 131 ALA A C 1
ATOM 1082 O O . ALA A 1 131 ? 5.918 -6.002 2.284 1.00 94.81 131 ALA A O 1
ATOM 1083 N N . LYS A 1 132 ? 3.995 -5.631 1.184 1.00 95.69 132 LYS A N 1
ATOM 1084 C CA . LYS A 1 132 ? 3.138 -5.446 2.360 1.00 95.69 132 LYS A CA 1
ATOM 1085 C C . LYS A 1 132 ? 1.877 -6.284 2.225 1.00 95.69 132 LYS A C 1
ATOM 1087 O O . LYS A 1 132 ? 1.278 -6.334 1.160 1.00 95.69 132 LYS A O 1
ATOM 1092 N N . VAL A 1 133 ? 1.456 -6.916 3.307 1.00 97.31 133 VAL A N 1
ATOM 1093 C CA . VAL A 1 133 ? 0.257 -7.755 3.363 1.00 97.31 133 VAL A CA 1
ATOM 1094 C C . VAL A 1 133 ? -0.876 -6.956 4.002 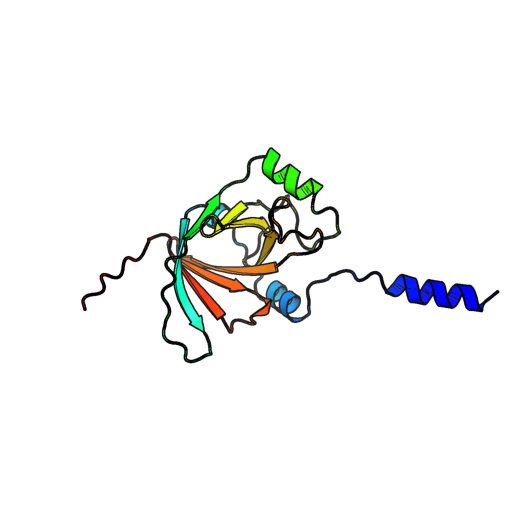1.00 97.31 133 VAL A C 1
ATOM 1096 O O . VAL A 1 133 ? -0.697 -6.386 5.081 1.00 97.31 133 VAL A O 1
ATOM 1099 N N . TYR A 1 134 ? -2.036 -6.956 3.348 1.00 97.25 134 TYR A N 1
ATOM 1100 C CA . TYR A 1 134 ? -3.285 -6.373 3.835 1.00 97.25 134 TYR A CA 1
ATOM 1101 C C . TYR A 1 134 ? -4.355 -7.466 3.906 1.00 97.25 134 TYR A C 1
ATOM 1103 O O . TYR A 1 134 ? -4.985 -7.782 2.905 1.00 97.25 134 TYR A O 1
ATOM 1111 N N . GLU A 1 135 ? -4.565 -8.060 5.076 1.00 95.88 135 GLU A N 1
ATOM 1112 C CA . GLU A 1 135 ? -5.563 -9.117 5.278 1.00 95.88 135 GLU A CA 1
ATOM 1113 C C . GLU A 1 135 ? -6.891 -8.496 5.735 1.00 95.88 135 GLU A C 1
ATOM 1115 O O . GLU A 1 135 ? -6.962 -7.834 6.777 1.00 95.88 135 GLU A O 1
ATOM 1120 N N . LYS A 1 136 ? -7.966 -8.715 4.970 1.00 95.94 136 LYS A N 1
ATOM 1121 C CA . LYS A 1 136 ? -9.310 -8.281 5.362 1.00 95.94 136 LYS A CA 1
ATOM 1122 C C . LYS A 1 136 ? -9.810 -9.140 6.523 1.00 95.94 136 LYS A C 1
ATOM 1124 O O . LYS A 1 136 ? -9.957 -10.348 6.375 1.00 95.94 136 LYS A O 1
ATOM 1129 N N . VAL A 1 137 ? -10.131 -8.509 7.654 1.00 95.50 137 VAL A N 1
ATOM 1130 C CA . VAL A 1 137 ? -10.821 -9.177 8.772 1.00 95.50 137 VAL A CA 1
ATOM 1131 C C . VAL A 1 137 ? -12.332 -9.036 8.596 1.00 95.50 137 VAL A C 1
ATOM 1133 O O . VAL A 1 137 ? -13.068 -10.014 8.670 1.00 95.50 137 VAL A O 1
ATOM 1136 N N . ASN A 1 138 ? -12.795 -7.810 8.341 1.00 95.50 138 ASN A N 1
ATOM 1137 C CA . ASN A 1 138 ? -14.164 -7.474 7.943 1.00 95.50 138 ASN A CA 1
ATOM 1138 C C . ASN A 1 138 ? -14.169 -6.076 7.286 1.00 95.50 138 ASN A C 1
ATOM 1140 O O . ASN A 1 138 ? -13.116 -5.580 6.895 1.00 95.50 138 ASN A O 1
ATOM 1144 N N . ASP A 1 139 ? -15.331 -5.439 7.130 1.00 95.38 139 ASP A N 1
ATOM 1145 C CA . ASP A 1 139 ? -15.427 -4.136 6.451 1.00 95.38 139 ASP A CA 1
ATOM 1146 C C . ASP A 1 139 ? -14.825 -2.956 7.239 1.00 95.38 139 ASP A C 1
ATOM 1148 O O . ASP A 1 139 ? -14.413 -1.957 6.642 1.00 95.38 139 ASP A O 1
ATOM 1152 N N . ASP A 1 140 ? -14.723 -3.097 8.561 1.00 95.12 140 ASP A N 1
ATOM 1153 C CA . ASP A 1 140 ? -14.229 -2.080 9.492 1.00 95.12 140 ASP A CA 1
ATOM 1154 C C . ASP A 1 140 ? -12.767 -2.305 9.919 1.00 95.12 140 ASP A C 1
ATOM 1156 O O . ASP A 1 140 ? -12.147 -1.376 10.446 1.00 95.12 140 ASP A O 1
ATOM 1160 N N . TYR A 1 141 ? -12.214 -3.505 9.704 1.00 95.62 141 TYR A N 1
ATOM 1161 C CA . TYR A 1 141 ? -10.913 -3.917 10.239 1.00 95.62 141 TYR A CA 1
ATOM 1162 C C . TYR A 1 141 ? -10.038 -4.659 9.226 1.00 95.62 141 TYR A C 1
ATOM 1164 O O . TYR A 1 141 ? -10.502 -5.560 8.519 1.00 95.62 141 TYR A O 1
ATOM 1172 N N . ILE A 1 142 ? -8.739 -4.344 9.238 1.00 97.00 142 ILE A N 1
ATOM 1173 C CA . ILE A 1 142 ? -7.714 -5.053 8.459 1.00 97.00 142 ILE A CA 1
ATOM 1174 C C . ILE A 1 142 ? -6.477 -5.340 9.298 1.00 97.00 142 ILE A C 1
ATOM 1176 O O . ILE A 1 142 ? -6.120 -4.562 10.182 1.00 97.00 142 ILE A O 1
ATOM 1180 N N . LEU A 1 143 ? -5.804 -6.447 9.001 1.00 95.75 143 LEU A N 1
ATOM 1181 C CA . LEU A 1 143 ? -4.462 -6.712 9.500 1.00 95.75 143 LEU A CA 1
ATOM 1182 C C . LEU A 1 143 ? -3.440 -6.262 8.458 1.00 95.75 143 LEU A C 1
ATOM 1184 O O . LEU A 1 143 ? -3.562 -6.555 7.272 1.00 95.75 143 LEU A O 1
ATOM 1188 N N . PHE A 1 144 ? -2.427 -5.549 8.927 1.00 95.38 144 PHE A N 1
ATOM 1189 C CA . PHE A 1 144 ? -1.340 -5.011 8.127 1.00 95.38 144 PHE A CA 1
ATOM 1190 C C . PHE A 1 144 ? -0.002 -5.558 8.622 1.00 95.38 144 PHE A C 1
ATOM 1192 O O . PHE A 1 144 ? 0.264 -5.552 9.825 1.00 95.38 144 PHE A O 1
ATOM 1199 N N . GLN A 1 145 ? 0.872 -5.981 7.713 1.00 94.75 145 GLN A N 1
ATOM 1200 C CA . GLN A 1 145 ? 2.257 -6.328 8.041 1.00 94.75 145 GLN A CA 1
ATOM 1201 C C . GLN A 1 145 ? 3.184 -6.106 6.846 1.00 94.75 145 GLN A C 1
ATOM 1203 O O . GLN A 1 145 ? 2.769 -6.197 5.692 1.00 94.75 145 GLN A O 1
ATOM 1208 N N . GLU A 1 146 ? 4.460 -5.863 7.119 1.00 94.12 146 GLU A N 1
ATOM 1209 C CA . GLU A 1 146 ? 5.497 -5.850 6.086 1.00 94.12 146 GLU A CA 1
ATOM 1210 C C . GLU A 1 146 ? 6.050 -7.269 5.890 1.00 94.12 146 GLU A C 1
ATOM 1212 O O . GLU A 1 146 ? 6.278 -7.991 6.865 1.00 94.12 146 GLU A O 1
ATOM 1217 N N . CYS A 1 147 ? 6.266 -7.690 4.641 1.00 93.25 147 CYS A N 1
ATOM 1218 C CA . CYS A 1 147 ? 6.741 -9.045 4.341 1.00 93.25 147 CYS A CA 1
ATOM 1219 C C . CYS A 1 147 ? 8.133 -9.321 4.931 1.00 93.25 147 CYS A C 1
ATOM 1221 O O . CYS A 1 147 ? 8.378 -10.395 5.482 1.00 93.25 147 CYS A O 1
ATOM 1223 N N . ASN A 1 148 ? 9.028 -8.329 4.897 1.00 90.00 148 ASN A N 1
ATOM 1224 C CA . ASN A 1 148 ? 10.372 -8.404 5.481 1.00 90.00 148 ASN A CA 1
ATOM 1225 C C . ASN A 1 148 ? 10.373 -8.694 7.003 1.00 90.00 148 ASN A C 1
ATOM 1227 O O . ASN A 1 148 ? 11.378 -9.168 7.530 1.00 90.00 148 ASN A O 1
ATOM 1231 N N . MET A 1 149 ? 9.251 -8.474 7.700 1.00 86.75 149 MET A N 1
ATOM 1232 C CA . MET A 1 149 ? 9.099 -8.728 9.135 1.00 86.75 149 MET A CA 1
ATOM 1233 C C . MET A 1 149 ? 8.675 -10.162 9.469 1.00 86.75 149 MET A C 1
ATOM 1235 O O . MET A 1 149 ? 8.560 -10.481 10.652 1.00 86.75 149 MET A O 1
ATOM 1239 N N . ARG A 1 150 ? 8.422 -11.035 8.479 1.00 85.19 150 ARG A N 1
ATOM 1240 C CA . ARG A 1 150 ? 8.057 -12.458 8.683 1.00 85.19 150 ARG A CA 1
ATOM 1241 C C . ARG A 1 150 ? 6.888 -12.675 9.657 1.00 85.19 150 ARG A C 1
ATOM 1243 O O . ARG A 1 150 ? 6.854 -13.649 10.402 1.00 85.19 150 ARG A O 1
ATOM 1250 N N . GLY A 1 151 ? 5.956 -11.725 9.719 1.00 82.81 151 GLY A N 1
ATOM 1251 C CA . GLY A 1 151 ? 4.830 -11.759 10.657 1.00 82.81 151 GLY A CA 1
ATOM 1252 C C . GLY A 1 151 ? 5.187 -11.537 12.133 1.00 82.81 151 GLY A C 1
ATOM 1253 O O . GLY A 1 151 ? 4.292 -11.567 12.974 1.00 82.81 151 GLY A O 1
ATOM 1254 N N . HIS A 1 152 ? 6.448 -11.240 12.473 1.00 85.88 152 HIS A N 1
ATOM 1255 C CA . HIS A 1 152 ? 6.843 -10.866 13.839 1.00 85.88 152 HIS A CA 1
ATOM 1256 C C . HIS A 1 152 ? 6.219 -9.548 14.303 1.00 85.88 152 HIS A C 1
ATOM 1258 O O . HIS A 1 152 ? 6.189 -9.273 15.502 1.00 85.88 152 HIS A O 1
ATOM 1264 N N . MET A 1 153 ? 5.740 -8.734 13.362 1.00 88.88 153 MET A N 1
ATOM 1265 C CA . MET A 1 153 ? 5.045 -7.486 13.625 1.00 88.88 153 MET A CA 1
ATOM 1266 C C . MET A 1 153 ? 3.818 -7.381 12.720 1.00 88.88 153 MET A C 1
ATOM 1268 O O . MET A 1 153 ? 3.962 -7.289 11.502 1.00 88.88 153 MET A O 1
ATOM 1272 N N . LYS A 1 154 ? 2.626 -7.345 13.324 1.00 91.38 154 LYS A N 1
ATOM 1273 C CA . LYS A 1 154 ? 1.365 -7.032 12.638 1.00 91.38 154 LYS A CA 1
ATOM 1274 C C . LYS A 1 154 ? 0.682 -5.845 13.307 1.00 91.38 154 LYS A C 1
ATOM 1276 O O . LYS A 1 154 ? 0.778 -5.670 14.519 1.00 91.38 154 LYS A O 1
ATOM 1281 N N . TRP A 1 155 ? -0.060 -5.069 12.538 1.00 92.19 155 TRP A N 1
ATOM 1282 C CA . TRP A 1 155 ? -0.936 -4.017 13.034 1.00 92.19 155 TRP A CA 1
ATOM 1283 C C . TRP A 1 155 ? -2.385 -4.364 12.734 1.00 92.19 155 TRP A C 1
ATOM 1285 O O . TRP A 1 155 ? -2.704 -4.769 11.621 1.00 92.19 155 TRP A O 1
ATOM 1295 N N . LEU A 1 156 ? -3.267 -4.174 13.711 1.00 92.81 156 LEU A N 1
ATOM 1296 C CA . LEU A 1 156 ? -4.699 -4.090 13.462 1.00 92.81 156 LEU A CA 1
ATOM 1297 C C . LEU A 1 156 ? -5.035 -2.644 13.125 1.00 92.81 156 LEU A C 1
ATOM 1299 O O . LEU A 1 156 ? -4.788 -1.744 13.935 1.00 92.81 156 LEU A O 1
ATOM 1303 N N . LEU A 1 157 ? -5.611 -2.436 11.948 1.00 94.56 157 LEU A N 1
ATOM 1304 C CA . LEU A 1 157 ? -6.127 -1.147 11.525 1.00 94.56 157 LEU A CA 1
ATOM 1305 C C . LEU A 1 157 ? -7.653 -1.142 11.594 1.00 94.56 157 LEU A C 1
ATOM 1307 O O . LEU A 1 157 ? -8.301 -2.154 11.331 1.00 94.56 157 LEU A O 1
ATOM 1311 N N . SER A 1 158 ? -8.218 0.012 11.933 1.00 94.44 158 SER A N 1
ATOM 1312 C CA . SER A 1 158 ? -9.660 0.233 12.059 1.00 94.44 158 SER A CA 1
ATOM 1313 C C . SER A 1 158 ? -10.085 1.456 11.258 1.00 94.44 158 SER A C 1
ATOM 1315 O O . SER A 1 158 ? -9.369 2.455 11.249 1.00 94.44 158 SER A O 1
ATOM 1317 N N . ARG A 1 159 ? -11.277 1.431 10.654 1.00 93.81 159 ARG A N 1
ATOM 1318 C CA . ARG A 1 159 ? -11.889 2.634 10.055 1.00 93.81 159 ARG A CA 1
ATOM 1319 C C . ARG A 1 159 ? -12.354 3.653 11.089 1.00 93.81 159 ARG A C 1
ATOM 1321 O O . ARG A 1 159 ? -12.492 4.838 10.796 1.00 93.81 159 ARG A O 1
ATOM 1328 N N . LYS A 1 160 ? -12.615 3.200 12.315 1.00 90.56 160 LYS A N 1
ATOM 1329 C CA . LYS A 1 160 ? -13.045 4.046 13.431 1.00 90.56 160 LYS A CA 1
ATOM 1330 C C . LYS A 1 160 ? -11.845 4.408 14.283 1.00 90.56 160 LYS A C 1
ATOM 1332 O O . LYS A 1 160 ? -11.100 3.526 14.720 1.00 90.56 160 LYS A O 1
ATOM 1337 N N . LYS A 1 161 ? -11.705 5.701 14.567 1.00 84.12 161 LYS A N 1
ATOM 1338 C CA . LYS A 1 161 ? -10.731 6.183 15.539 1.00 84.12 161 LYS A CA 1
ATOM 1339 C C . LYS A 1 161 ? -11.151 5.686 16.917 1.00 84.12 161 LYS A C 1
ATOM 1341 O O . LYS A 1 161 ? -12.204 6.074 17.417 1.00 84.12 161 LYS A O 1
ATOM 1346 N N . ILE A 1 162 ? -10.330 4.842 17.529 1.00 77.00 162 ILE A N 1
ATOM 1347 C CA . ILE A 1 162 ? -10.541 4.446 18.919 1.00 77.00 162 ILE A CA 1
ATOM 1348 C C . ILE A 1 162 ? -9.918 5.531 19.790 1.00 77.00 162 ILE A C 1
ATOM 1350 O O . ILE A 1 162 ? -8.699 5.660 19.869 1.00 77.00 162 ILE A O 1
ATOM 1354 N N . VAL A 1 163 ? -10.766 6.343 20.416 1.00 64.06 163 VAL A N 1
ATOM 1355 C CA . VAL A 1 163 ? -10.355 7.224 21.508 1.00 64.06 163 VAL A CA 1
ATOM 1356 C C . VAL A 1 163 ? -10.503 6.403 22.779 1.00 64.06 163 VAL A C 1
ATOM 1358 O O . VAL A 1 163 ? -11.614 6.205 23.262 1.00 64.06 163 VAL A O 1
ATOM 1361 N N . GLN A 1 164 ? -9.403 5.864 23.299 1.00 58.75 164 GLN A N 1
ATOM 1362 C CA . GLN A 1 164 ? -9.428 5.373 24.671 1.00 58.75 164 GLN A CA 1
ATOM 1363 C C . GLN A 1 164 ? -9.460 6.597 25.585 1.00 58.75 164 GLN A C 1
ATOM 1365 O O . GLN A 1 164 ? -8.490 7.349 25.663 1.00 58.75 164 GLN A O 1
ATOM 1370 N N . GLU A 1 165 ? -10.590 6.809 26.260 1.00 43.97 165 GLU A N 1
ATOM 1371 C CA . GLU A 1 165 ? -10.612 7.633 27.462 1.00 43.97 165 GLU A CA 1
ATOM 1372 C C . GLU A 1 165 ? -9.670 6.969 28.469 1.00 43.97 165 GLU A C 1
ATOM 1374 O O . GLU A 1 165 ? -9.987 5.929 29.049 1.00 43.97 165 GLU A O 1
ATOM 1379 N N . LEU A 1 166 ? -8.481 7.544 28.643 1.00 40.34 166 LEU A N 1
ATOM 1380 C CA . LEU A 1 166 ? -7.632 7.269 29.793 1.00 40.34 166 LEU A CA 1
ATOM 1381 C C . LEU A 1 166 ? -8.405 7.719 31.038 1.00 40.34 166 LEU A C 1
ATOM 1383 O O . LEU A 1 166 ? -8.294 8.863 31.472 1.00 40.34 166 LEU A O 1
ATOM 1387 N N . LYS A 1 167 ? -9.225 6.825 31.595 1.00 35.12 167 LYS A N 1
ATOM 1388 C CA . LYS A 1 167 ? -9.655 6.920 32.988 1.00 35.12 167 LYS A CA 1
ATOM 1389 C C . LYS A 1 167 ? -8.441 6.559 33.839 1.00 35.12 167 LYS A C 1
ATOM 1391 O O . LYS A 1 167 ? -8.212 5.383 34.116 1.00 35.12 167 LYS A O 1
ATOM 1396 N N . ILE A 1 168 ? -7.628 7.573 34.127 1.00 40.06 168 ILE A N 1
ATOM 1397 C CA . ILE A 1 168 ? -6.668 7.566 35.236 1.00 40.06 168 ILE A CA 1
ATOM 1398 C C . ILE A 1 168 ? -7.446 7.933 36.495 1.00 40.06 168 ILE A C 1
ATOM 1400 O O . ILE A 1 168 ? -8.224 8.912 36.421 1.00 40.06 168 ILE A O 1
#

Foldseek 3Di:
DVVVVVVVVVVVVPPPPVDDDPLLVVVCVVFFAFDQCVLVAAKKAFQWKAAPPPDDTDRDRKIKHKAQDDPVQLVQLCVLQVDDDPFDSVQRKIWIDIPNQWIWIWTHGTQWTKTAGRPVDPPHDNNDIWIKGWADPDSFWTKIDTSVCVPNMITIMGNDRDDPPPPD

Organism: Euphydryas editha (NCBI:txid104508)